Protein AF-A0A962B9I3-F1 (afdb_monomer)

pLDDT: mean 79.97, std 17.18, range [46.44, 98.25]

Solvent-accessible surface area (backbone atoms only — not comparable to full-atom values): 9717 Å² total; per-residue (Å²): 139,82,87,86,84,89,87,81,89,82,84,85,77,83,84,78,80,78,83,80,82,79,84,80,85,77,88,81,92,78,92,79,80,93,75,90,75,86,76,77,80,79,73,73,77,70,72,77,73,60,54,66,64,48,68,86,60,87,84,56,86,82,80,74,89,77,45,73,69,57,54,46,47,46,41,45,74,72,52,42,49,42,79,64,55,15,26,78,97,75,19,52,71,76,33,49,41,71,40,87,87,53,23,56,69,52,33,56,71,22,60,29,78,88,43,68,92,39,27,30,30,36,86,95,36,62,78,67,7,45,53,48,30,24,68,45,13,74,44,23,94,67,80,68,45,53,122

Mean predicted aligned error: 15.57 Å

Sequence (147 aa):
MAAGPHARAEAGTPQRARRTSSPHPGWKLVYATAAGLMLSCAGGATAAEVPADCDNINGMPIFQNVLWDDVWTALDEQASCTQNCHTGSAPSAELDLSSRMFSIYFLVGQPSSQDPDVLRVDPGNPKQSLLLQKVNCNRPSVGERMP

Radius of gyration: 27.38 Å; Cα contacts (8 Å, |Δi|>4): 138; chains: 1; bounding box: 51×81×67 Å

Struct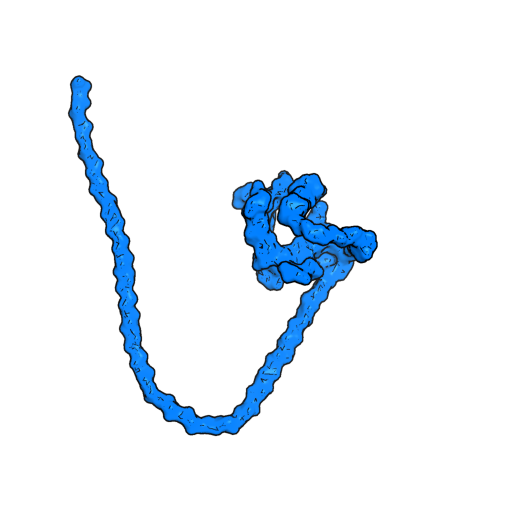ure (mmCIF, N/CA/C/O backbone):
data_AF-A0A962B9I3-F1
#
_entry.id   AF-A0A962B9I3-F1
#
loop_
_atom_site.group_PDB
_atom_site.id
_atom_site.type_symbol
_atom_site.label_atom_id
_atom_site.label_alt_id
_atom_site.label_comp_id
_atom_site.label_asym_id
_atom_site.label_entity_id
_atom_site.label_seq_id
_atom_site.pdbx_PDB_ins_code
_atom_site.Cartn_x
_atom_site.Cartn_y
_atom_site.Cartn_z
_atom_site.occupancy
_atom_site.B_iso_or_equiv
_atom_site.auth_seq_id
_atom_site.auth_comp_id
_atom_site.auth_asym_id
_atom_site.auth_atom_id
_atom_site.pdbx_PDB_model_num
ATOM 1 N N . MET A 1 1 ? 18.699 44.583 -44.338 1.00 46.44 1 MET A N 1
ATOM 2 C CA . MET A 1 1 ? 19.296 43.610 -45.283 1.00 46.44 1 MET A CA 1
ATOM 3 C C . MET A 1 1 ? 19.458 42.316 -44.492 1.00 46.44 1 MET A C 1
ATOM 5 O O . MET A 1 1 ? 20.133 42.373 -43.485 1.00 46.44 1 MET A O 1
ATOM 9 N N . ALA A 1 2 ? 18.810 41.184 -44.739 1.00 53.88 2 ALA A N 1
ATOM 10 C CA . ALA A 1 2 ? 17.994 40.718 -45.846 1.00 53.88 2 ALA A CA 1
ATOM 11 C C . ALA A 1 2 ? 16.852 39.833 -45.303 1.00 53.88 2 ALA A C 1
ATOM 13 O O . ALA A 1 2 ? 16.986 39.202 -44.258 1.00 53.88 2 ALA A O 1
ATOM 14 N N . ALA A 1 3 ? 15.740 39.830 -46.031 1.00 50.34 3 ALA A N 1
ATOM 15 C CA . ALA A 1 3 ? 14.634 38.894 -45.891 1.00 50.34 3 ALA A CA 1
ATOM 16 C C . ALA A 1 3 ? 14.958 37.572 -46.614 1.00 50.34 3 ALA A C 1
ATOM 18 O O . ALA A 1 3 ? 15.683 37.585 -47.609 1.00 50.34 3 ALA A O 1
ATOM 19 N N . GLY A 1 4 ? 14.376 36.456 -46.169 1.00 48.31 4 GLY A N 1
ATOM 20 C CA . GLY A 1 4 ? 14.391 35.183 -46.899 1.00 48.31 4 GLY A CA 1
ATOM 21 C C . GLY A 1 4 ? 13.609 34.072 -46.177 1.00 48.31 4 GLY A C 1
ATOM 22 O O . GLY A 1 4 ? 13.547 34.109 -44.953 1.00 48.31 4 GLY A O 1
ATOM 23 N N . PRO A 1 5 ? 12.952 33.141 -46.900 1.00 62.88 5 PRO A N 1
ATOM 24 C CA . PRO A 1 5 ? 11.539 32.832 -46.660 1.00 62.88 5 PRO A CA 1
ATOM 25 C C . PRO A 1 5 ? 11.198 31.370 -46.300 1.00 62.88 5 PRO A C 1
ATOM 27 O O . PRO A 1 5 ? 11.954 30.444 -46.560 1.00 62.88 5 PRO A O 1
ATOM 30 N N . HIS A 1 6 ? 9.981 31.229 -45.758 1.00 54.53 6 HIS A N 1
ATOM 31 C CA . HIS A 1 6 ? 8.971 30.170 -45.931 1.00 54.53 6 HIS A CA 1
ATOM 32 C C . HIS A 1 6 ? 9.403 28.725 -46.258 1.00 54.53 6 HIS A C 1
ATOM 34 O O . HIS A 1 6 ? 9.851 28.435 -47.363 1.00 54.53 6 HIS A O 1
ATOM 40 N N . ALA A 1 7 ? 8.989 27.782 -45.402 1.00 60.22 7 ALA A N 1
ATOM 41 C CA . ALA A 1 7 ? 8.544 26.462 -45.852 1.00 60.22 7 ALA A CA 1
ATOM 42 C C . ALA A 1 7 ? 7.337 25.975 -45.034 1.00 60.22 7 ALA A C 1
ATOM 44 O O . ALA A 1 7 ? 7.168 26.302 -43.863 1.00 60.22 7 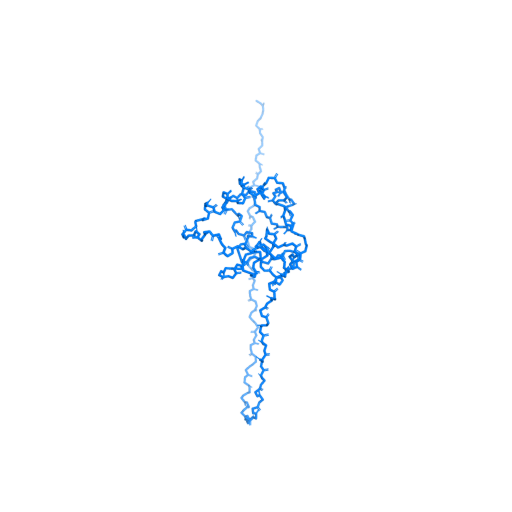ALA A O 1
ATOM 45 N N . ARG A 1 8 ? 6.456 25.282 -45.749 1.00 56.59 8 ARG A N 1
ATOM 46 C CA . ARG A 1 8 ? 5.025 25.061 -45.526 1.00 56.59 8 ARG A CA 1
ATOM 47 C C . ARG A 1 8 ? 4.765 23.755 -44.767 1.00 56.59 8 ARG A C 1
ATOM 49 O O . ARG A 1 8 ? 5.576 22.840 -44.801 1.00 56.59 8 ARG A O 1
ATOM 56 N N . ALA A 1 9 ? 3.593 23.695 -44.143 1.00 53.22 9 ALA A N 1
ATOM 57 C CA . ALA A 1 9 ? 3.017 22.533 -43.476 1.00 53.22 9 ALA A CA 1
ATOM 58 C C . ALA A 1 9 ? 2.697 21.367 -44.427 1.00 53.22 9 ALA A C 1
ATOM 60 O O . ALA A 1 9 ? 2.254 21.610 -45.546 1.00 53.22 9 ALA A O 1
ATOM 61 N N . GLU A 1 10 ? 2.774 20.137 -43.913 1.00 60.59 10 GLU A N 1
ATOM 62 C CA . GLU A 1 10 ? 2.096 18.956 -44.462 1.00 60.59 10 GLU A CA 1
ATOM 63 C C . GLU A 1 10 ? 1.411 18.222 -43.295 1.00 60.59 10 GLU A C 1
ATOM 65 O O . GLU A 1 10 ? 2.056 17.656 -42.411 1.00 60.59 10 GLU A O 1
ATOM 70 N N . ALA A 1 11 ? 0.081 18.299 -43.257 1.00 55.91 11 ALA A N 1
ATOM 71 C CA . ALA A 1 11 ? -0.764 17.578 -42.317 1.00 55.91 11 ALA A CA 1
ATOM 72 C C . ALA A 1 11 ? -0.955 16.135 -42.810 1.00 55.91 11 ALA A C 1
ATOM 74 O O . ALA A 1 11 ? -1.556 15.898 -43.858 1.00 55.91 11 ALA A O 1
ATOM 75 N N . GLY A 1 12 ? -0.452 15.164 -42.045 1.00 57.50 12 GLY A N 1
ATOM 76 C CA . GLY A 1 12 ? -0.654 13.740 -42.305 1.00 57.50 12 GLY A CA 1
ATOM 77 C C . GLY A 1 12 ? -2.116 13.336 -42.106 1.00 57.50 12 GLY A C 1
ATOM 78 O O . GLY A 1 12 ? -2.697 13.523 -41.040 1.00 57.50 12 GLY A O 1
ATOM 79 N N . THR A 1 13 ? -2.720 12.785 -43.155 1.00 68.69 13 THR A N 1
ATOM 80 C CA . THR A 1 13 ? -4.102 12.287 -43.173 1.00 68.69 13 THR A CA 1
ATOM 81 C C . THR A 1 13 ? -4.207 10.951 -42.416 1.00 68.69 13 THR A C 1
ATOM 83 O O . THR A 1 13 ? -3.352 10.087 -42.616 1.00 68.69 13 THR A O 1
ATOM 86 N N . PRO A 1 14 ? -5.246 10.708 -41.594 1.00 62.09 14 PRO A N 1
ATOM 87 C CA . PRO A 1 14 ? -5.430 9.421 -40.928 1.00 62.09 14 PRO A CA 1
ATOM 88 C C . PRO A 1 14 ? -5.877 8.330 -41.916 1.00 62.09 14 PRO A C 1
ATOM 90 O O . PRO A 1 14 ? -6.927 8.427 -42.558 1.00 62.09 14 PRO A O 1
ATOM 93 N N . GLN A 1 15 ? -5.090 7.255 -42.016 1.00 63.00 15 GLN A N 1
ATOM 94 C CA . GLN A 1 15 ? -5.457 6.046 -42.753 1.00 63.00 15 GLN A CA 1
ATOM 95 C C . GLN A 1 15 ? -6.612 5.322 -42.050 1.00 63.00 15 GLN A C 1
ATOM 97 O O . GLN A 1 15 ? -6.473 4.695 -41.002 1.00 63.00 15 GLN A O 1
ATOM 102 N N . ARG A 1 16 ? -7.785 5.404 -42.675 1.00 64.62 16 ARG A N 1
ATOM 103 C CA . ARG A 1 16 ? -9.004 4.679 -42.320 1.00 64.62 16 ARG A CA 1
ATOM 104 C C . ARG A 1 16 ? -8.836 3.201 -42.691 1.00 64.62 16 ARG A C 1
ATOM 106 O O . ARG A 1 16 ? -8.999 2.831 -43.853 1.00 64.62 16 ARG A O 1
ATOM 113 N N . ALA A 1 17 ? -8.505 2.359 -41.714 1.00 64.69 17 ALA A N 1
ATOM 114 C CA . ALA A 1 17 ? -8.453 0.910 -41.895 1.00 64.69 17 ALA A CA 1
ATOM 115 C C . ALA A 1 17 ? -9.826 0.375 -42.351 1.00 64.69 17 ALA A C 1
ATOM 117 O O . ALA A 1 17 ? -10.852 0.571 -41.691 1.00 64.69 17 ALA A O 1
ATOM 118 N N . ARG A 1 18 ? -9.852 -0.275 -43.520 1.00 70.00 18 ARG A N 1
ATOM 119 C CA . ARG A 1 18 ? -11.033 -0.945 -44.076 1.00 70.00 18 ARG A CA 1
ATOM 120 C C . ARG A 1 18 ? -11.335 -2.189 -43.244 1.00 70.00 18 ARG A C 1
ATOM 122 O O . ARG A 1 18 ? -10.537 -3.119 -43.219 1.00 70.00 18 ARG A O 1
ATOM 129 N N . ARG A 1 19 ? -12.511 -2.229 -42.613 1.00 65.38 19 ARG A N 1
ATOM 130 C CA . ARG A 1 19 ? -13.104 -3.474 -42.110 1.00 65.38 19 ARG A CA 1
ATOM 131 C C . ARG A 1 19 ? -13.506 -4.327 -43.311 1.00 65.38 19 ARG A C 1
ATOM 133 O O . ARG A 1 19 ? -14.435 -3.972 -44.031 1.00 65.38 19 ARG A O 1
ATOM 140 N N . THR A 1 20 ? -12.807 -5.431 -43.530 1.00 66.62 20 THR A N 1
ATOM 141 C CA . THR A 1 20 ? -13.252 -6.503 -44.421 1.00 66.62 20 THR A CA 1
ATOM 142 C C . THR A 1 20 ? -14.245 -7.370 -43.654 1.00 66.62 20 THR A C 1
ATOM 144 O O . THR A 1 20 ? -13.887 -8.026 -42.679 1.00 66.62 20 THR A O 1
ATOM 147 N N . SER A 1 21 ? -15.510 -7.323 -44.059 1.00 61.44 21 SER A N 1
ATOM 148 C CA . SER A 1 21 ? -16.573 -8.208 -43.590 1.00 61.44 21 SER A CA 1
ATOM 149 C C . SER A 1 21 ? -16.378 -9.608 -44.175 1.00 61.44 21 SER A C 1
ATOM 151 O O . SER A 1 21 ? -16.481 -9.782 -45.390 1.00 61.44 21 SER A O 1
ATOM 153 N N . SER A 1 22 ? -16.108 -10.594 -43.321 1.00 69.88 22 SER A N 1
ATOM 154 C CA . SER A 1 22 ? -16.121 -12.011 -43.693 1.00 69.88 22 SER A CA 1
ATOM 155 C C . SER A 1 22 ? -17.559 -12.523 -43.870 1.00 69.88 22 SER A C 1
ATOM 157 O O . SER A 1 22 ? -18.430 -12.155 -43.080 1.00 69.88 22 SER A O 1
ATOM 159 N N . PRO A 1 23 ? -17.830 -13.384 -44.867 1.00 59.50 23 PRO A N 1
ATOM 160 C CA . PRO A 1 23 ? -19.133 -14.012 -45.051 1.00 59.50 23 PRO A CA 1
ATOM 161 C C . PRO A 1 23 ? -19.349 -15.164 -44.058 1.00 59.50 23 PRO A C 1
ATOM 163 O O . PRO A 1 23 ? -18.504 -16.047 -43.909 1.00 59.50 23 PRO A O 1
ATOM 166 N N . HIS A 1 24 ? -20.511 -15.167 -43.404 1.00 49.91 24 HIS A N 1
ATOM 167 C CA . HIS A 1 24 ? -21.006 -16.292 -42.612 1.00 49.91 24 HIS A CA 1
ATOM 168 C C . HIS A 1 24 ? -21.510 -17.421 -43.528 1.00 49.91 24 HIS A C 1
ATOM 170 O O . HIS A 1 24 ? -22.392 -17.167 -44.353 1.00 49.91 24 HIS A O 1
ATOM 176 N N . PRO A 1 25 ? -21.054 -18.674 -43.363 1.00 59.12 25 PRO A N 1
ATOM 177 C CA . PRO A 1 25 ? -21.780 -19.830 -43.864 1.00 59.12 25 PRO A CA 1
ATOM 178 C C . PRO A 1 25 ? -22.886 -20.200 -42.870 1.00 59.12 25 PRO A C 1
ATOM 180 O O . PRO A 1 25 ? -22.639 -20.498 -41.702 1.00 59.12 25 PRO A O 1
ATOM 183 N N . GLY A 1 26 ? -24.126 -20.129 -43.349 1.00 55.31 26 GLY A N 1
ATOM 184 C CA . GLY A 1 26 ? -25.302 -20.517 -42.591 1.00 55.31 26 GLY A CA 1
ATOM 185 C C . GLY A 1 26 ? -25.451 -22.029 -42.406 1.00 55.31 26 GLY A C 1
ATOM 186 O O . GLY A 1 26 ? -24.801 -22.835 -43.066 1.00 55.31 26 GLY A O 1
ATOM 187 N N . TRP A 1 27 ? -26.428 -22.331 -41.552 1.00 56.50 27 TRP A N 1
ATOM 188 C CA . TRP A 1 27 ? -27.343 -23.473 -41.562 1.00 56.50 27 TRP A CA 1
ATOM 189 C C . TRP A 1 27 ? -26.736 -24.884 -41.610 1.00 56.50 27 TRP A C 1
ATOM 191 O O . TRP A 1 27 ? -26.461 -25.404 -42.681 1.00 56.50 27 TRP A O 1
ATOM 201 N N . LYS A 1 28 ? -26.710 -25.565 -40.453 1.00 50.22 28 LYS A N 1
ATOM 202 C CA . LYS A 1 28 ? -27.421 -26.847 -40.258 1.00 50.22 28 LYS A CA 1
ATOM 203 C C . LYS A 1 28 ? -27.857 -26.980 -38.797 1.00 50.22 28 LYS A C 1
ATOM 205 O O . LYS A 1 28 ? -27.031 -27.103 -37.900 1.00 50.22 28 LYS A O 1
ATOM 210 N N . LEU A 1 29 ? -29.171 -26.955 -38.586 1.00 53.38 29 LEU A N 1
ATOM 211 C CA . LEU A 1 29 ? -29.815 -27.468 -37.382 1.00 53.38 29 LEU A CA 1
ATOM 212 C C . LEU A 1 29 ? -29.670 -28.996 -37.398 1.00 53.38 29 LEU A C 1
ATOM 214 O O . LEU A 1 29 ? -30.117 -29.638 -38.348 1.00 53.38 29 LEU A O 1
ATOM 218 N N . VAL A 1 30 ? -29.089 -29.572 -36.350 1.00 57.09 30 VAL A N 1
ATOM 219 C CA . VAL A 1 30 ? -29.252 -30.990 -36.016 1.00 57.09 30 VAL A CA 1
ATOM 220 C C . VAL A 1 30 ? -29.659 -31.042 -34.550 1.00 57.09 30 VAL A C 1
ATOM 222 O O . VAL A 1 30 ? -28.862 -30.764 -33.661 1.00 57.09 30 VAL A O 1
ATOM 225 N N . TYR A 1 31 ? -30.932 -31.346 -34.311 1.00 52.62 31 TYR A N 1
ATOM 226 C CA . TYR A 1 31 ? -31.428 -31.774 -33.009 1.00 52.62 31 TYR A CA 1
ATOM 227 C C . TYR A 1 31 ? -31.109 -33.260 -32.851 1.00 52.62 31 TYR A C 1
ATOM 229 O O . TYR A 1 31 ? -31.594 -34.057 -33.651 1.00 52.62 31 TYR A O 1
ATOM 237 N N . ALA A 1 32 ? -30.365 -33.644 -31.813 1.00 49.09 32 ALA A N 1
ATOM 238 C CA . ALA A 1 32 ? -30.438 -34.996 -31.265 1.00 49.09 32 ALA A CA 1
ATOM 239 C C . ALA A 1 32 ? -29.901 -35.060 -29.825 1.00 49.09 32 ALA A C 1
ATOM 241 O O . ALA A 1 32 ? -28.711 -34.914 -29.574 1.00 49.09 32 ALA A O 1
ATOM 242 N N . THR A 1 33 ? -30.847 -35.337 -28.926 1.00 53.34 33 THR A N 1
ATOM 243 C CA . THR A 1 33 ? -30.747 -36.148 -27.702 1.00 53.34 33 THR A CA 1
ATOM 244 C C . THR A 1 33 ? -29.845 -35.698 -26.552 1.00 53.34 33 THR A C 1
ATOM 246 O O . THR A 1 33 ? -28.621 -35.768 -26.592 1.00 53.34 33 THR A O 1
ATOM 249 N N . ALA A 1 34 ? -30.531 -35.360 -25.458 1.00 51.66 34 ALA A N 1
ATOM 250 C CA . ALA A 1 34 ? -30.019 -35.260 -24.107 1.00 51.66 34 ALA A CA 1
ATOM 251 C C . ALA A 1 34 ? -29.379 -36.575 -23.627 1.00 51.66 34 ALA A C 1
ATOM 253 O O . ALA A 1 34 ? -30.021 -37.623 -23.620 1.00 51.66 34 ALA A O 1
ATOM 254 N N . ALA A 1 35 ? -28.152 -36.474 -23.127 1.00 55.03 35 ALA A N 1
ATOM 255 C CA . ALA A 1 35 ? -27.616 -37.328 -22.079 1.00 55.03 35 ALA A CA 1
ATOM 256 C C . ALA A 1 35 ? -26.777 -36.412 -21.185 1.00 55.03 35 ALA A C 1
ATOM 258 O O . ALA A 1 35 ? -25.767 -35.857 -21.615 1.00 55.03 35 ALA A O 1
ATOM 259 N N . GLY A 1 36 ? -27.285 -36.156 -19.981 1.00 53.09 36 GLY A N 1
ATOM 260 C CA . GLY A 1 36 ? -26.670 -35.249 -19.029 1.00 53.09 36 GLY A CA 1
ATOM 261 C C . GLY A 1 36 ? -25.295 -35.744 -18.603 1.00 53.09 36 GLY A C 1
ATOM 262 O O . GLY A 1 36 ? -25.160 -36.844 -18.075 1.00 53.09 36 GLY A O 1
ATOM 263 N N . LEU A 1 37 ? -24.296 -34.888 -18.778 1.00 52.84 37 LEU A N 1
ATOM 264 C CA . LEU A 1 37 ? -23.062 -34.944 -18.018 1.00 52.84 37 LEU A CA 1
ATOM 265 C C . LEU A 1 37 ? -23.054 -33.693 -17.139 1.00 52.84 37 LEU A C 1
ATOM 267 O O . LEU A 1 37 ? -22.679 -32.608 -17.578 1.00 52.84 37 LEU A O 1
ATOM 271 N N . MET A 1 38 ? -23.561 -33.841 -15.913 1.00 58.78 38 MET A N 1
ATOM 272 C CA . MET A 1 38 ? -23.355 -32.871 -14.839 1.00 58.78 38 MET A CA 1
ATOM 273 C C . MET A 1 38 ? -21.858 -32.845 -14.534 1.00 58.78 38 MET A C 1
ATOM 275 O O . MET A 1 38 ? -21.356 -33.625 -13.726 1.00 58.78 38 MET A O 1
ATOM 279 N N . LEU A 1 39 ? -21.132 -31.980 -15.239 1.00 58.78 39 LEU A N 1
ATOM 280 C CA . LEU A 1 39 ? -19.761 -31.643 -14.908 1.00 58.78 39 LEU A CA 1
ATOM 281 C C . LEU A 1 39 ? -19.807 -30.782 -13.643 1.00 58.78 39 LEU A C 1
ATOM 283 O O . LEU A 1 39 ? -19.985 -29.568 -13.703 1.00 58.78 39 LEU A O 1
ATOM 287 N N . SER A 1 40 ? -19.708 -31.442 -12.489 1.00 57.06 40 SER A N 1
ATOM 288 C CA . SER A 1 40 ? -19.479 -30.793 -11.203 1.00 57.06 40 SER A CA 1
ATOM 289 C C . SER A 1 40 ? -18.161 -30.026 -11.259 1.00 57.06 40 SER A C 1
ATOM 291 O O . SER A 1 40 ? -17.097 -30.576 -10.984 1.00 57.06 40 SER A O 1
ATOM 293 N N . CYS A 1 41 ? -18.226 -28.731 -11.552 1.00 49.66 41 CYS A N 1
ATOM 294 C CA . CYS A 1 41 ? -17.194 -27.788 -11.146 1.00 49.66 41 CYS A CA 1
ATOM 295 C C . CYS A 1 41 ? -17.332 -27.559 -9.634 1.00 49.66 41 CYS A C 1
ATOM 297 O O . CYS A 1 41 ? -17.729 -26.488 -9.189 1.00 49.66 41 CYS A O 1
ATOM 299 N N . ALA A 1 42 ? -17.006 -28.573 -8.829 1.00 58.72 42 ALA A N 1
ATOM 300 C CA . ALA A 1 42 ? -16.694 -28.379 -7.417 1.00 58.72 42 ALA A CA 1
ATOM 301 C C . ALA A 1 42 ? -15.272 -27.804 -7.312 1.00 58.72 42 ALA A C 1
ATOM 303 O O . ALA A 1 42 ? -14.370 -28.410 -6.743 1.00 58.72 42 ALA A O 1
ATOM 304 N N . GLY A 1 43 ? -15.063 -26.637 -7.923 1.00 54.78 43 GLY A N 1
ATOM 305 C CA . GLY A 1 43 ? -13.928 -25.783 -7.619 1.00 54.78 43 GLY A CA 1
ATOM 306 C C . GLY A 1 43 ? -14.252 -25.079 -6.315 1.00 54.78 43 GLY A C 1
ATOM 307 O O . GLY A 1 43 ? -14.726 -23.948 -6.324 1.00 54.78 43 GLY A O 1
ATOM 308 N N . GLY A 1 44 ? -14.086 -25.780 -5.193 1.00 52.84 44 GLY A N 1
ATOM 309 C CA . GLY A 1 44 ? -14.019 -25.107 -3.908 1.00 52.84 44 GLY A CA 1
ATOM 310 C C . GLY A 1 44 ? -12.836 -24.157 -3.985 1.00 52.84 44 GLY A C 1
ATOM 311 O O . GLY A 1 44 ? -11.699 -24.615 -4.035 1.00 52.84 44 GLY A O 1
ATOM 312 N N . ALA A 1 45 ? -13.102 -22.852 -4.053 1.00 56.38 45 ALA A N 1
ATOM 313 C CA . ALA A 1 45 ? -12.094 -21.860 -3.742 1.00 56.38 45 ALA A CA 1
ATOM 314 C C . ALA A 1 45 ? -11.688 -22.138 -2.295 1.00 56.38 45 ALA A C 1
ATOM 316 O O . ALA A 1 45 ? -12.396 -21.774 -1.355 1.00 56.38 45 ALA A O 1
ATOM 317 N N . THR A 1 46 ? -10.601 -22.881 -2.107 1.00 54.53 46 THR A N 1
ATOM 318 C CA . THR A 1 46 ? -9.911 -22.887 -0.829 1.00 54.53 46 THR A CA 1
ATOM 319 C C . THR A 1 46 ? -9.533 -21.436 -0.616 1.00 54.53 46 THR A C 1
ATOM 321 O O . THR A 1 46 ? -8.714 -20.910 -1.369 1.00 54.53 46 THR A O 1
ATOM 324 N N . ALA A 1 47 ? -10.213 -20.760 0.315 1.00 56.84 47 ALA A N 1
ATOM 325 C CA . ALA A 1 47 ? -9.799 -19.442 0.760 1.00 56.84 47 ALA A CA 1
ATOM 326 C C . ALA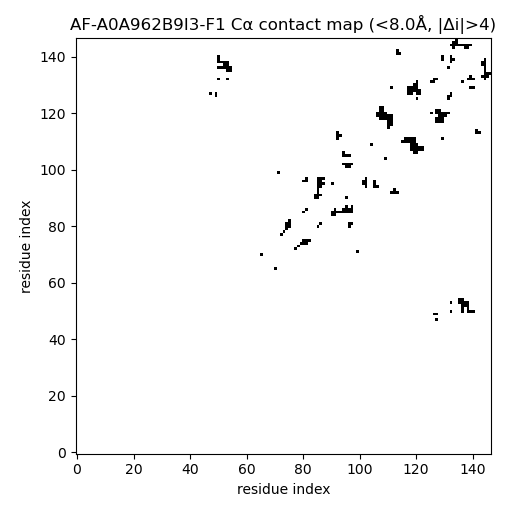 A 1 47 ? -8.305 -19.562 1.038 1.00 56.84 47 ALA A C 1
ATOM 328 O O . ALA A 1 47 ? -7.925 -20.400 1.860 1.00 56.84 47 ALA A O 1
ATOM 329 N N . ALA A 1 48 ? -7.486 -18.837 0.272 1.00 60.03 48 ALA A N 1
ATOM 330 C CA . ALA A 1 48 ? -6.049 -18.887 0.445 1.00 60.03 48 ALA A CA 1
ATOM 331 C C . ALA A 1 48 ? -5.787 -18.663 1.933 1.00 60.03 48 ALA A C 1
ATOM 333 O O . ALA A 1 48 ? -6.338 -17.741 2.550 1.00 60.03 48 ALA A O 1
ATOM 334 N N . GLU A 1 49 ? -5.098 -19.622 2.538 1.00 61.94 49 GLU A N 1
ATOM 335 C CA . GLU A 1 49 ? -4.888 -19.624 3.971 1.00 61.94 49 GLU A CA 1
ATOM 336 C C . GLU A 1 49 ? -4.137 -18.337 4.302 1.00 61.94 49 GLU A C 1
ATOM 338 O O . GLU A 1 49 ? -3.119 -18.025 3.682 1.00 61.94 49 GLU A O 1
ATOM 343 N N . VAL A 1 50 ? -4.700 -17.530 5.207 1.00 61.44 50 VAL A N 1
ATOM 344 C CA . VAL A 1 50 ? -4.044 -16.294 5.644 1.00 61.44 50 VAL A CA 1
ATOM 345 C C . VAL A 1 50 ? -2.656 -16.693 6.126 1.00 61.44 50 VAL A C 1
ATOM 347 O O . VAL A 1 50 ? -2.577 -17.651 6.904 1.00 61.44 50 VAL A O 1
ATOM 350 N N . PRO A 1 51 ? -1.581 -16.016 5.684 1.00 65.69 51 PRO A N 1
ATOM 351 C CA . PRO A 1 51 ? -0.249 -16.425 6.078 1.00 65.69 51 PRO A CA 1
ATOM 352 C C . PRO A 1 51 ? -0.168 -16.525 7.600 1.00 65.69 51 PRO A C 1
ATOM 354 O O . PRO A 1 51 ? -0.616 -15.631 8.321 1.00 65.69 51 PRO A O 1
ATOM 357 N N . ALA A 1 52 ? 0.318 -17.662 8.093 1.00 67.31 52 ALA A N 1
ATOM 358 C CA . ALA A 1 52 ? 0.488 -17.866 9.521 1.00 67.31 52 ALA A CA 1
ATOM 359 C C . ALA A 1 52 ? 1.531 -16.869 10.059 1.00 67.31 52 ALA A C 1
ATOM 361 O O . ALA A 1 52 ? 2.442 -16.480 9.330 1.00 67.31 52 ALA A O 1
ATOM 362 N N . ASP A 1 53 ? 1.422 -16.512 11.343 1.00 86.94 53 ASP A N 1
ATOM 363 C CA . ASP A 1 53 ? 2.354 -15.610 12.048 1.00 86.94 53 ASP A CA 1
ATOM 364 C C . ASP A 1 53 ? 2.168 -14.105 11.755 1.00 86.94 53 ASP A C 1
ATOM 366 O O . ASP A 1 53 ? 3.116 -13.366 11.484 1.00 86.94 53 ASP A O 1
ATOM 370 N N . CYS A 1 54 ? 0.912 -13.649 11.801 1.00 91.19 54 CYS A N 1
ATOM 371 C CA . CYS A 1 54 ? 0.560 -12.230 11.802 1.00 91.19 54 CYS A CA 1
ATOM 372 C C . CYS A 1 54 ? 0.330 -11.687 13.213 1.00 91.19 54 CYS A C 1
ATOM 374 O O . CYS A 1 54 ? -0.229 -12.385 14.064 1.00 91.19 54 CYS A O 1
ATOM 376 N N . ASP A 1 55 ? 0.669 -10.414 13.429 1.00 92.25 55 ASP A N 1
ATOM 377 C CA . ASP A 1 55 ? 0.405 -9.736 14.695 1.00 92.25 55 ASP A CA 1
ATOM 378 C C . ASP A 1 55 ? -1.103 -9.707 14.986 1.00 92.25 55 ASP A C 1
ATOM 380 O O . ASP A 1 55 ? -1.945 -9.495 14.101 1.00 92.25 55 ASP A O 1
ATOM 384 N N . ASN A 1 56 ? -1.459 -9.957 16.248 1.00 89.69 56 ASN A N 1
ATOM 385 C CA . ASN A 1 56 ? -2.850 -10.008 16.684 1.00 89.69 56 ASN A CA 1
ATOM 386 C C . ASN A 1 56 ? -3.423 -8.594 16.839 1.00 89.69 56 ASN A C 1
ATOM 388 O O . ASN A 1 56 ? -3.163 -7.908 17.825 1.00 89.69 56 ASN A O 1
ATOM 392 N N . ILE A 1 57 ? -4.281 -8.206 15.897 1.00 87.81 57 ILE A N 1
ATOM 393 C CA . ILE A 1 57 ? -4.915 -6.882 15.862 1.00 87.81 57 ILE A CA 1
ATOM 394 C C . ILE A 1 57 ? -6.318 -6.840 16.488 1.00 87.81 57 ILE A C 1
ATOM 396 O O . ILE A 1 57 ? -6.969 -5.800 16.462 1.00 87.81 57 ILE A O 1
ATOM 400 N N . ASN A 1 58 ? -6.805 -7.940 17.078 1.00 86.81 58 ASN A N 1
ATOM 401 C CA . ASN A 1 58 ? -8.183 -8.027 17.589 1.00 86.81 58 ASN A CA 1
ATOM 402 C C . ASN A 1 58 ? -8.473 -7.082 18.774 1.00 86.81 58 ASN A C 1
ATOM 404 O O . ASN A 1 58 ? -9.634 -6.850 19.096 1.00 86.81 58 ASN A O 1
ATOM 408 N N . GLY A 1 59 ? -7.436 -6.560 19.437 1.00 87.38 59 GLY A N 1
ATOM 409 C CA . GLY A 1 59 ? -7.563 -5.579 20.521 1.00 87.38 59 GLY A CA 1
ATOM 410 C C . GLY A 1 59 ? -7.461 -4.119 20.071 1.00 87.38 59 GLY A C 1
ATOM 411 O O . GLY A 1 59 ? -7.565 -3.227 20.911 1.00 87.38 59 GLY A O 1
ATOM 412 N N . MET A 1 60 ? -7.227 -3.859 18.781 1.00 86.50 60 MET A N 1
ATOM 413 C CA . MET A 1 60 ? -7.078 -2.496 18.276 1.00 86.50 60 MET A CA 1
ATOM 414 C C . MET A 1 60 ? -8.441 -1.856 17.971 1.00 86.50 60 MET A C 1
ATOM 416 O O . MET A 1 60 ? -9.352 -2.545 17.504 1.00 86.50 60 MET A O 1
ATOM 420 N N . PRO A 1 61 ? -8.601 -0.538 18.196 1.00 89.75 61 PRO A N 1
ATOM 421 C CA . PRO A 1 61 ? -9.802 0.177 17.784 1.00 89.75 61 PRO A CA 1
ATOM 422 C C . PRO A 1 61 ? -10.036 0.051 16.275 1.00 89.75 61 PRO A C 1
ATOM 424 O O . PRO A 1 61 ? -9.132 0.292 15.476 1.00 89.75 61 PRO A O 1
ATOM 427 N N . ILE A 1 62 ? -11.266 -0.282 15.878 1.00 85.56 62 ILE A N 1
ATOM 428 C CA . ILE A 1 62 ? -11.671 -0.222 14.472 1.00 85.56 62 ILE A CA 1
ATOM 429 C C . ILE A 1 62 ? -12.138 1.200 14.180 1.00 85.56 62 ILE A C 1
ATOM 431 O O . ILE A 1 62 ? -13.176 1.638 14.680 1.00 85.56 62 ILE A O 1
ATOM 435 N N . PHE A 1 63 ? -11.394 1.902 13.334 1.00 87.75 63 PHE A N 1
ATOM 436 C CA . PHE A 1 63 ? -11.816 3.194 12.813 1.00 87.75 63 PHE A CA 1
ATOM 437 C C . PHE A 1 63 ? -12.834 2.982 11.688 1.00 87.75 63 PHE A C 1
ATOM 439 O O . PHE A 1 63 ? -12.605 2.217 10.753 1.00 87.75 63 PHE A O 1
ATOM 446 N N . GLN A 1 64 ? -13.990 3.631 11.809 1.00 90.56 64 GLN A N 1
ATOM 447 C CA . GLN A 1 64 ? -15.047 3.639 10.796 1.00 90.56 64 GLN A CA 1
ATOM 448 C C . GLN A 1 64 ? -14.977 4.944 10.004 1.00 90.56 64 GLN A C 1
ATOM 450 O O . GLN A 1 64 ? -14.500 5.949 10.526 1.00 90.56 64 GLN A O 1
ATOM 455 N N . ASN A 1 65 ? -15.495 4.945 8.773 1.00 92.44 65 ASN A N 1
ATOM 456 C CA . ASN A 1 65 ? -15.451 6.106 7.871 1.00 92.44 65 ASN A CA 1
ATOM 457 C C . ASN A 1 65 ? -14.028 6.621 7.599 1.00 92.44 65 ASN A C 1
ATOM 459 O O . ASN A 1 65 ? -13.840 7.815 7.384 1.00 92.44 65 ASN A O 1
ATOM 463 N N . VAL A 1 66 ? -13.041 5.721 7.611 1.00 92.56 66 VAL A N 1
ATOM 464 C CA . VAL A 1 66 ? -11.662 6.037 7.227 1.00 92.56 66 VAL A CA 1
ATOM 465 C C . VAL A 1 66 ? -11.669 6.494 5.775 1.00 92.56 66 VAL A C 1
ATOM 467 O O . VAL A 1 66 ? -12.096 5.751 4.885 1.00 92.56 66 VAL A O 1
ATOM 470 N N . LEU A 1 67 ? -11.228 7.725 5.540 1.00 94.31 67 LEU A N 1
ATOM 471 C CA . LEU A 1 67 ? -11.134 8.284 4.203 1.00 94.31 67 LEU A CA 1
ATOM 472 C C . LEU A 1 67 ? -9.766 7.969 3.607 1.00 94.31 67 LEU A C 1
ATOM 474 O O . LEU A 1 67 ? -8.803 7.674 4.313 1.00 94.31 67 LEU A O 1
ATOM 478 N N . TRP A 1 68 ? -9.667 8.070 2.281 1.00 93.31 68 TRP A N 1
ATOM 479 C CA . TRP A 1 68 ? -8.389 7.911 1.585 1.00 93.31 68 TRP A CA 1
ATOM 480 C C . TRP A 1 68 ? -7.301 8.827 2.156 1.00 93.31 68 TRP A C 1
ATOM 482 O O . TRP A 1 68 ? -6.136 8.452 2.246 1.00 93.31 68 TRP A O 1
ATOM 492 N N . ASP A 1 69 ? -7.715 10.007 2.602 1.00 93.62 69 ASP A N 1
ATOM 493 C CA . ASP A 1 69 ? -6.841 10.991 3.202 1.00 93.62 69 ASP A CA 1
AT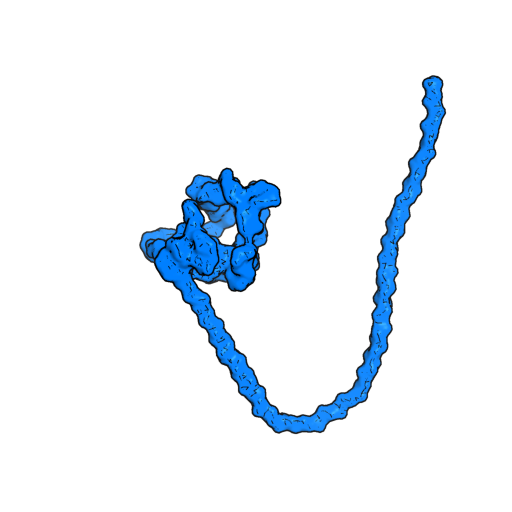OM 494 C C . ASP A 1 69 ? -6.148 10.484 4.475 1.00 93.62 69 ASP A C 1
ATOM 496 O O . ASP A 1 69 ? -4.944 10.696 4.617 1.00 93.62 69 ASP A O 1
ATOM 500 N N . ASP A 1 70 ? -6.873 9.755 5.325 1.00 93.81 70 ASP A N 1
ATOM 501 C CA . ASP A 1 70 ? -6.354 9.161 6.561 1.00 93.81 70 ASP A CA 1
ATOM 502 C C . ASP A 1 70 ? -5.415 7.984 6.258 1.00 93.81 70 ASP A C 1
ATOM 504 O O . ASP A 1 70 ? -4.351 7.841 6.863 1.00 93.81 70 ASP A O 1
ATOM 508 N N . VAL A 1 71 ? -5.790 7.150 5.278 1.00 92.12 71 VAL A N 1
ATOM 509 C CA . VAL A 1 71 ? -4.960 6.022 4.821 1.00 92.12 71 VAL A CA 1
ATOM 510 C C . VAL A 1 71 ? -3.641 6.530 4.252 1.00 92.12 71 VAL A C 1
ATOM 512 O O . VAL A 1 71 ? -2.587 5.964 4.539 1.00 92.12 71 VAL A O 1
ATOM 515 N N . TRP A 1 72 ? -3.681 7.609 3.467 1.00 92.69 72 TRP A N 1
ATOM 516 C CA . TRP A 1 72 ? -2.479 8.207 2.905 1.00 92.69 72 TRP A CA 1
ATOM 517 C C . TRP A 1 72 ? -1.521 8.683 3.993 1.00 92.69 72 TRP A C 1
ATOM 519 O O . TRP A 1 72 ? -0.341 8.353 3.940 1.00 92.69 72 TRP A O 1
ATOM 529 N N . THR A 1 73 ? -2.027 9.392 5.004 1.00 92.56 73 THR A N 1
ATOM 530 C CA . THR A 1 73 ? -1.215 9.830 6.146 1.00 92.56 73 THR A CA 1
ATOM 531 C C . THR A 1 73 ? -0.552 8.647 6.858 1.00 92.56 73 THR A C 1
ATOM 533 O O . THR A 1 73 ? 0.624 8.727 7.208 1.00 92.56 73 THR A O 1
ATOM 536 N N . ALA A 1 74 ? -1.250 7.519 7.018 1.00 90.69 74 ALA A N 1
ATOM 537 C CA . ALA A 1 74 ? -0.647 6.316 7.591 1.00 90.69 74 ALA A CA 1
ATOM 538 C C . ALA A 1 74 ? 0.484 5.741 6.711 1.00 90.69 74 ALA A C 1
ATOM 540 O O . ALA A 1 74 ? 1.549 5.395 7.221 1.00 90.69 74 ALA A O 1
ATOM 541 N N . LEU A 1 75 ? 0.288 5.669 5.391 1.00 90.81 75 LEU A N 1
ATOM 542 C CA . LEU A 1 75 ? 1.292 5.140 4.456 1.00 90.81 75 LEU A CA 1
ATOM 543 C C . LEU A 1 75 ? 2.531 6.045 4.325 1.00 90.81 75 LEU A C 1
ATOM 545 O O . LEU A 1 75 ? 3.652 5.547 4.220 1.00 90.81 75 LEU A O 1
ATOM 549 N N . ASP A 1 76 ? 2.326 7.359 4.310 1.00 88.38 76 ASP A N 1
ATOM 550 C CA . ASP A 1 76 ? 3.348 8.368 4.017 1.00 88.38 76 ASP A CA 1
ATOM 551 C C . ASP A 1 76 ? 4.110 8.791 5.281 1.00 88.38 76 ASP A C 1
ATOM 553 O O . ASP A 1 76 ? 5.328 8.627 5.384 1.00 88.38 76 ASP A O 1
ATOM 557 N N . GLU A 1 77 ? 3.376 9.268 6.288 1.00 82.75 77 GLU A N 1
ATOM 558 C CA . GLU A 1 77 ? 3.957 9.912 7.468 1.00 82.75 77 GLU A CA 1
ATOM 559 C C . GLU A 1 77 ? 4.301 8.912 8.577 1.00 82.75 77 GLU A C 1
ATOM 561 O O . GLU A 1 77 ? 5.277 9.109 9.299 1.00 82.75 77 GLU A O 1
ATOM 566 N N . GLN A 1 78 ? 3.521 7.836 8.724 1.00 82.50 78 GLN A N 1
ATOM 567 C CA . GLN A 1 78 ? 3.697 6.883 9.829 1.00 82.50 78 GLN A CA 1
ATOM 568 C C . GLN A 1 78 ? 4.565 5.689 9.423 1.00 82.50 78 GLN A C 1
ATOM 570 O O . GLN A 1 78 ? 5.461 5.301 10.167 1.00 82.50 78 GLN A O 1
ATOM 575 N N . ALA A 1 79 ? 4.321 5.127 8.236 1.00 81.88 79 ALA A N 1
ATOM 576 C CA . ALA A 1 79 ? 5.014 3.937 7.743 1.00 81.88 79 ALA A CA 1
ATOM 577 C C . ALA A 1 79 ? 6.161 4.243 6.762 1.00 81.88 79 ALA A C 1
ATOM 579 O O . ALA A 1 79 ? 6.904 3.341 6.386 1.00 81.88 79 ALA A O 1
ATOM 580 N N . SER A 1 80 ? 6.326 5.501 6.329 1.00 85.31 80 SER A N 1
ATOM 581 C CA . SER A 1 80 ? 7.399 5.922 5.410 1.00 85.31 80 SER A CA 1
ATOM 582 C C . SER A 1 80 ? 7.482 5.107 4.106 1.00 85.31 80 SER A C 1
ATOM 584 O O . SER A 1 80 ? 8.547 5.026 3.485 1.00 85.31 80 SER A O 1
ATOM 586 N N . CYS A 1 81 ? 6.366 4.521 3.648 1.00 86.75 81 CYS A N 1
ATOM 587 C CA . CYS A 1 81 ? 6.320 3.708 2.426 1.00 86.75 81 CYS A CA 1
ATOM 588 C C . CYS A 1 81 ? 6.719 4.525 1.183 1.00 86.75 81 CYS A C 1
ATOM 590 O O . CYS A 1 81 ? 7.282 3.996 0.226 1.00 86.75 81 CYS A O 1
ATOM 592 N N . THR A 1 82 ? 6.455 5.827 1.226 1.00 84.00 82 THR A N 1
ATOM 593 C CA . THR A 1 82 ? 6.670 6.843 0.185 1.00 84.00 82 THR A CA 1
ATOM 594 C C . THR A 1 82 ? 8.071 7.468 0.208 1.00 84.00 82 THR A C 1
ATOM 596 O O . THR A 1 82 ? 8.435 8.201 -0.705 1.00 84.00 82 THR A O 1
ATOM 599 N N . GLN A 1 83 ? 8.887 7.218 1.233 1.00 82.00 83 GLN A N 1
ATOM 600 C CA . GLN A 1 83 ? 10.148 7.950 1.405 1.00 82.00 83 GLN A CA 1
ATOM 601 C C . GLN A 1 83 ? 11.364 7.214 0.830 1.00 82.00 83 GLN A C 1
ATOM 603 O O . GLN A 1 83 ? 12.436 7.803 0.736 1.00 82.00 83 GLN A O 1
ATOM 608 N N . ASN A 1 84 ? 11.214 5.948 0.419 1.00 77.00 84 ASN A N 1
ATOM 609 C CA . ASN A 1 84 ? 12.346 5.122 -0.015 1.00 77.00 84 ASN A CA 1
ATOM 610 C C . ASN A 1 84 ? 12.020 4.229 -1.219 1.00 77.00 84 ASN A C 1
ATOM 612 O O . ASN A 1 84 ? 12.475 4.472 -2.332 1.00 77.00 84 ASN A O 1
ATOM 616 N N . CYS A 1 85 ? 11.262 3.156 -0.985 1.00 90.25 85 CYS A N 1
ATOM 617 C CA . CYS A 1 85 ? 11.236 2.011 -1.896 1.00 90.25 85 CYS A CA 1
ATOM 618 C C . CYS A 1 85 ? 10.138 2.090 -2.955 1.00 90.25 85 CYS A C 1
ATOM 620 O O . CYS A 1 85 ? 10.294 1.500 -4.022 1.00 90.25 85 CYS A O 1
ATOM 622 N N . HIS A 1 86 ? 9.039 2.789 -2.676 1.00 93.62 86 HIS A N 1
ATOM 623 C CA . HIS A 1 86 ? 7.863 2.844 -3.546 1.00 93.62 86 HIS A CA 1
ATOM 624 C C . HIS A 1 86 ? 7.730 4.185 -4.264 1.00 93.62 86 HIS A C 1
ATOM 626 O O . HIS A 1 86 ? 6.628 4.686 -4.444 1.00 93.62 86 HIS A O 1
ATOM 632 N N . THR A 1 87 ? 8.844 4.794 -4.666 1.00 90.69 87 THR A N 1
ATOM 633 C CA . THR A 1 87 ? 8.840 6.056 -5.417 1.00 90.69 87 THR A CA 1
ATOM 634 C C . THR A 1 87 ? 9.883 6.064 -6.527 1.00 90.69 87 THR A C 1
ATOM 636 O O . THR A 1 87 ? 10.711 5.160 -6.647 1.00 90.69 87 THR A O 1
ATOM 639 N N . GLY A 1 88 ? 9.834 7.102 -7.365 1.00 86.12 88 GLY A N 1
ATOM 640 C CA . GLY A 1 88 ? 10.797 7.314 -8.441 1.00 86.12 88 GLY A CA 1
ATOM 641 C C . GLY A 1 88 ? 10.487 6.513 -9.706 1.00 86.12 88 GLY A C 1
ATOM 642 O O . GLY A 1 88 ? 9.375 6.045 -9.917 1.00 86.12 88 GLY A O 1
ATOM 643 N N . SER A 1 89 ? 11.480 6.394 -10.589 1.00 86.88 89 SER A N 1
ATOM 644 C CA . SER A 1 89 ? 11.319 5.802 -11.927 1.00 86.88 89 SER A CA 1
ATOM 645 C C . SER A 1 89 ? 11.299 4.270 -11.953 1.00 86.88 89 SER A C 1
ATOM 647 O O . SER A 1 89 ? 10.946 3.690 -12.977 1.00 86.88 89 SER A O 1
ATOM 649 N N . ALA A 1 90 ? 11.694 3.618 -10.861 1.00 91.44 90 ALA A N 1
ATOM 650 C CA . ALA A 1 90 ? 11.728 2.164 -10.730 1.00 91.44 90 ALA A CA 1
ATOM 651 C C . ALA A 1 90 ? 11.283 1.756 -9.316 1.00 91.44 90 ALA A C 1
ATOM 653 O O . ALA A 1 90 ? 12.097 1.261 -8.532 1.00 91.44 90 ALA A O 1
ATOM 654 N N . PRO A 1 91 ? 10.014 2.013 -8.955 1.00 94.69 91 PRO A N 1
ATOM 655 C CA . PRO A 1 91 ? 9.523 1.700 -7.626 1.00 94.69 91 PRO A CA 1
ATOM 656 C C . PRO A 1 91 ? 9.533 0.186 -7.397 1.00 94.69 91 PRO A C 1
ATOM 658 O O . PRO A 1 91 ? 9.243 -0.615 -8.292 1.00 94.69 91 PRO A O 1
ATOM 661 N N . SER A 1 92 ? 9.847 -0.210 -6.168 1.00 93.56 92 SER A N 1
ATOM 662 C CA . SER A 1 92 ? 9.936 -1.609 -5.761 1.00 93.56 92 SER A CA 1
ATOM 663 C C . SER A 1 92 ? 8.629 -2.334 -6.043 1.00 93.56 92 SER A C 1
ATOM 6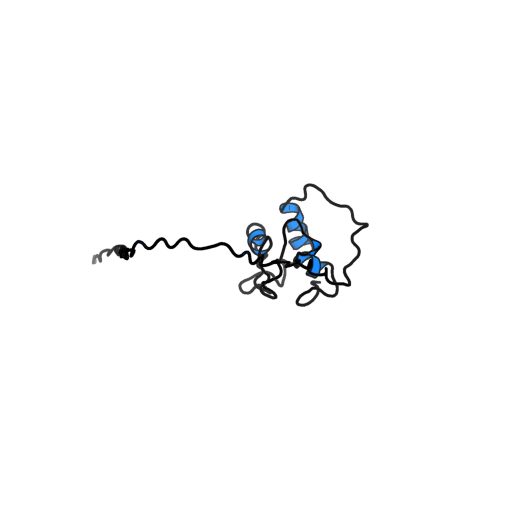65 O O . SER A 1 92 ? 7.545 -1.850 -5.703 1.00 93.56 92 SER A O 1
ATOM 667 N N . ALA A 1 93 ? 8.750 -3.507 -6.666 1.00 94.94 93 ALA A N 1
ATOM 668 C CA . ALA A 1 93 ? 7.618 -4.328 -7.077 1.00 94.94 93 ALA A CA 1
ATOM 669 C C . ALA A 1 93 ? 6.570 -3.555 -7.903 1.00 94.94 93 ALA A C 1
ATOM 671 O O . ALA A 1 93 ? 5.382 -3.871 -7.821 1.00 94.94 93 ALA A O 1
ATOM 672 N N . GLU A 1 94 ? 6.987 -2.560 -8.696 1.00 95.19 94 GLU A N 1
ATOM 673 C CA . GLU A 1 94 ? 6.108 -1.773 -9.577 1.00 95.19 94 GLU A CA 1
ATOM 674 C C . GLU A 1 94 ? 4.946 -1.094 -8.823 1.00 95.19 94 GLU A C 1
ATOM 676 O O . GLU A 1 94 ? 3.848 -0.915 -9.359 1.00 95.19 94 GLU A O 1
ATOM 681 N N . LEU A 1 95 ? 5.145 -0.794 -7.536 1.00 95.25 95 LEU A N 1
ATOM 682 C CA . LEU A 1 95 ? 4.169 -0.123 -6.683 1.00 95.25 95 LEU A CA 1
ATOM 683 C C . LEU A 1 95 ? 4.608 1.323 -6.471 1.00 95.25 95 LEU A C 1
ATOM 685 O O . LEU A 1 95 ? 5.472 1.582 -5.637 1.00 95.25 95 LEU A O 1
ATOM 689 N N . ASP A 1 96 ? 4.016 2.240 -7.236 1.00 94.25 96 ASP A N 1
ATOM 690 C CA . ASP A 1 96 ? 4.297 3.672 -7.148 1.00 94.25 96 ASP A CA 1
ATOM 691 C C . ASP A 1 96 ? 3.362 4.364 -6.145 1.00 94.25 96 ASP A C 1
ATOM 693 O O . ASP A 1 96 ? 2.146 4.458 -6.335 1.00 94.25 96 ASP A O 1
ATOM 697 N N . LEU A 1 97 ? 3.962 4.860 -5.069 1.00 93.38 97 LEU A N 1
ATOM 698 C CA . LEU A 1 97 ? 3.362 5.663 -4.014 1.00 93.38 97 LEU A CA 1
ATOM 699 C C . LEU A 1 97 ? 3.976 7.076 -3.985 1.00 93.38 97 LEU A C 1
ATOM 701 O O . LEU A 1 97 ? 4.021 7.710 -2.942 1.00 93.38 97 LEU A O 1
ATOM 705 N N . SER A 1 98 ? 4.470 7.601 -5.108 1.00 90.69 98 SER A N 1
ATOM 706 C CA . SER A 1 98 ? 5.047 8.957 -5.178 1.00 90.69 98 SER A CA 1
ATOM 707 C C . SER A 1 98 ? 4.006 10.079 -5.139 1.00 90.69 98 SER A C 1
ATOM 709 O O . SER A 1 98 ? 4.342 11.240 -4.914 1.00 90.69 98 SER A O 1
ATOM 711 N N . SER A 1 99 ? 2.732 9.752 -5.362 1.00 92.06 99 SER A N 1
ATOM 712 C CA . SER A 1 99 ? 1.640 10.719 -5.384 1.00 92.06 99 SER A CA 1
ATOM 713 C C . SER A 1 99 ? 0.410 10.170 -4.689 1.00 92.06 99 SER A C 1
ATOM 715 O O . SER A 1 99 ? -0.132 9.146 -5.102 1.00 92.06 99 SER A O 1
ATOM 717 N N . ARG A 1 100 ? -0.103 10.928 -3.717 1.00 92.69 100 ARG A N 1
ATOM 718 C CA . ARG A 1 100 ? -1.376 10.665 -3.030 1.00 92.69 100 ARG A CA 1
ATOM 719 C C . ARG A 1 100 ? -2.544 10.424 -3.979 1.00 92.69 100 ARG A C 1
ATOM 721 O O . ARG A 1 100 ? -3.434 9.634 -3.682 1.00 92.69 100 ARG A O 1
ATOM 728 N N . MET A 1 101 ? -2.572 11.153 -5.092 1.00 91.44 101 MET A N 1
ATOM 729 C CA . MET A 1 101 ? -3.674 11.093 -6.048 1.00 91.44 101 MET A CA 1
ATOM 730 C C . MET A 1 101 ? -3.644 9.798 -6.867 1.00 91.44 101 MET A C 1
ATOM 732 O O . MET A 1 101 ? -4.694 9.281 -7.238 1.00 91.44 101 MET A O 1
ATOM 736 N N . PHE A 1 102 ? -2.450 9.273 -7.157 1.00 91.12 102 PHE A N 1
ATOM 737 C CA . PHE A 1 102 ? -2.275 8.135 -8.063 1.00 91.12 102 PHE A CA 1
ATOM 738 C C . PHE A 1 102 ? -2.000 6.815 -7.348 1.00 91.12 102 PHE A C 1
ATOM 740 O O . PHE A 1 102 ? -2.287 5.761 -7.902 1.00 91.12 102 PHE A O 1
ATOM 747 N N . SER A 1 103 ? -1.510 6.835 -6.116 1.00 93.12 103 SER A N 1
ATOM 748 C CA . SER A 1 103 ? -1.173 5.632 -5.349 1.00 93.12 103 SER A CA 1
ATOM 749 C C . SER A 1 103 ? -2.344 4.662 -5.176 1.00 93.12 103 SER A C 1
ATOM 751 O O . SER A 1 103 ? -2.146 3.448 -5.224 1.00 93.12 103 SER A O 1
ATOM 753 N N . ILE A 1 104 ? -3.580 5.164 -5.078 1.00 94.00 104 ILE A N 1
ATOM 754 C CA . ILE A 1 104 ? -4.776 4.312 -5.028 1.00 94.00 104 ILE A CA 1
ATOM 755 C C . ILE A 1 104 ? -4.914 3.417 -6.272 1.00 94.00 104 ILE A C 1
ATOM 757 O O . ILE A 1 104 ? -5.305 2.257 -6.142 1.00 94.00 104 ILE A O 1
ATOM 761 N N . TYR A 1 105 ? -4.526 3.915 -7.454 1.00 94.88 105 TYR A N 1
ATOM 762 C CA . TYR A 1 105 ? -4.554 3.163 -8.713 1.00 94.88 105 TYR A CA 1
ATOM 763 C C . TYR A 1 105 ? -3.588 1.980 -8.688 1.00 94.88 105 TYR A C 1
ATOM 765 O O . TYR A 1 105 ? -3.894 0.939 -9.253 1.00 94.88 105 TYR A O 1
ATOM 773 N N . PHE A 1 106 ? -2.445 2.116 -8.011 1.00 95.88 106 PHE A N 1
ATOM 774 C CA . PHE A 1 106 ? -1.457 1.046 -7.895 1.00 95.88 106 PHE A CA 1
ATOM 775 C C . PHE A 1 106 ? -1.764 0.063 -6.760 1.00 95.88 106 PHE A C 1
ATOM 777 O O . PHE A 1 106 ? -1.204 -1.030 -6.750 1.00 95.88 106 PHE A O 1
ATOM 784 N N . LEU A 1 107 ? -2.632 0.413 -5.810 1.00 95.75 107 LEU A N 1
ATOM 785 C CA . LEU A 1 107 ? -2.933 -0.418 -4.642 1.00 95.75 107 LEU A CA 1
ATOM 786 C C . LEU A 1 107 ? -4.204 -1.248 -4.813 1.00 95.75 107 LEU A C 1
ATOM 788 O O . LEU A 1 107 ? -4.193 -2.459 -4.594 1.00 95.75 107 LEU A O 1
ATOM 792 N N . VAL A 1 108 ? -5.314 -0.598 -5.153 1.00 97.06 108 VAL A N 1
ATOM 793 C CA . VAL A 1 108 ? -6.644 -1.188 -4.977 1.00 97.06 108 VAL A CA 1
ATOM 794 C C . VAL A 1 108 ? -7.025 -2.039 -6.181 1.00 97.06 108 VAL A C 1
ATOM 796 O O . VAL A 1 108 ? -7.073 -1.557 -7.312 1.00 97.06 108 VAL A O 1
ATOM 799 N N . GLY A 1 109 ? -7.293 -3.323 -5.933 1.00 97.81 109 GLY A N 1
ATOM 800 C CA . GLY A 1 109 ? -7.676 -4.289 -6.964 1.00 97.81 109 GLY A CA 1
ATOM 801 C C . GLY A 1 109 ? -6.567 -4.623 -7.964 1.00 97.81 109 GLY A C 1
ATOM 802 O O . GLY A 1 109 ? -6.849 -5.242 -8.985 1.00 97.81 109 GLY A O 1
ATOM 803 N N . GLN A 1 110 ? -5.323 -4.211 -7.700 1.00 98.19 110 GLN A N 1
ATOM 804 C CA . GLN A 1 110 ? -4.195 -4.488 -8.584 1.00 98.19 110 GLN A CA 1
ATOM 805 C C . GLN A 1 110 ? -3.502 -5.801 -8.209 1.00 98.19 110 GLN A C 1
ATOM 807 O O . GLN A 1 110 ? -3.189 -5.988 -7.027 1.00 98.19 110 GLN A O 1
ATOM 812 N N . PRO A 1 111 ? -3.194 -6.671 -9.187 1.00 98.06 111 PRO A N 1
ATOM 813 C CA . PRO A 1 111 ? -2.292 -7.799 -8.986 1.00 98.06 111 PRO A CA 1
ATOM 814 C C . PRO A 1 111 ? -0.918 -7.348 -8.479 1.00 98.06 111 PRO A C 1
ATOM 816 O O . PRO A 1 111 ? -0.421 -6.277 -8.840 1.00 98.06 111 PRO A O 1
ATOM 819 N N . SER A 1 112 ? -0.280 -8.164 -7.646 1.00 97.44 112 SER A N 1
ATOM 820 C CA . SER A 1 112 ? 1.118 -7.959 -7.280 1.00 97.44 112 SER A CA 1
ATOM 821 C C . SER A 1 112 ? 2.036 -8.375 -8.431 1.00 97.44 112 SER A C 1
ATOM 823 O O . SER A 1 112 ? 1.848 -9.413 -9.053 1.00 97.44 112 SER A O 1
ATOM 825 N N . SER A 1 113 ? 3.091 -7.603 -8.686 1.00 97.31 113 SER A N 1
ATOM 826 C CA . SER A 1 113 ? 4.144 -7.992 -9.640 1.00 97.31 113 SER A CA 1
ATOM 827 C C . SER A 1 113 ? 5.008 -9.152 -9.130 1.00 97.31 113 SER A C 1
ATOM 829 O O . SER A 1 113 ? 5.691 -9.806 -9.911 1.00 97.31 113 SER A O 1
ATOM 831 N N . GLN A 1 114 ? 4.985 -9.410 -7.817 1.00 96.19 114 GLN A N 1
ATOM 832 C CA . GLN A 1 114 ? 5.689 -10.537 -7.202 1.00 96.19 114 GLN A CA 1
ATOM 833 C C . GLN A 1 114 ? 4.871 -11.835 -7.274 1.00 96.19 114 GLN A C 1
ATOM 835 O O . GLN A 1 114 ? 5.460 -12.911 -7.289 1.00 96.19 114 GLN A O 1
ATOM 840 N N . ASP A 1 115 ? 3.540 -11.725 -7.304 1.00 96.69 115 ASP A N 1
ATOM 841 C CA . ASP A 1 115 ? 2.604 -12.839 -7.480 1.00 96.69 115 ASP A CA 1
ATOM 842 C C . ASP A 1 115 ? 1.282 -12.310 -8.083 1.00 96.69 115 ASP A C 1
ATOM 844 O O . ASP A 1 115 ? 0.525 -11.627 -7.383 1.00 96.69 115 ASP A O 1
ATOM 848 N N . PRO A 1 116 ? 0.994 -12.580 -9.369 1.00 96.88 116 PRO A N 1
ATOM 849 C CA . PRO A 1 116 ? -0.180 -12.036 -10.046 1.00 96.88 116 PRO A CA 1
ATOM 850 C C . PRO A 1 116 ? -1.511 -12.624 -9.554 1.00 96.88 116 PRO A C 1
ATOM 852 O O . PRO A 1 116 ? -2.555 -12.036 -9.842 1.00 96.88 116 PRO A O 1
ATOM 855 N N . ASP A 1 117 ? -1.496 -13.728 -8.802 1.00 96.19 117 ASP A N 1
ATOM 856 C CA . ASP A 1 117 ? -2.707 -14.337 -8.242 1.00 96.19 117 ASP A CA 1
ATOM 857 C C . ASP A 1 117 ? -3.137 -13.673 -6.917 1.00 96.19 117 ASP A C 1
ATOM 859 O O . ASP A 1 117 ? -4.235 -13.929 -6.416 1.00 96.19 117 ASP A O 1
ATOM 863 N N . VAL A 1 118 ? -2.312 -12.773 -6.360 1.00 95.62 118 VAL A N 1
ATOM 864 C CA . VAL A 1 118 ? -2.591 -12.047 -5.111 1.00 95.62 118 VAL A CA 1
ATOM 865 C C . VAL A 1 118 ? -2.758 -10.551 -5.374 1.00 95.62 118 VAL A C 1
ATOM 867 O O . VAL A 1 118 ? -1.885 -9.883 -5.936 1.00 95.62 118 VAL A O 1
ATOM 870 N N . LEU A 1 119 ? -3.869 -9.982 -4.902 1.00 98.25 119 LEU A N 1
ATOM 871 C CA . LEU A 1 119 ? -4.113 -8.543 -4.985 1.00 98.25 119 LEU A CA 1
ATOM 872 C C . LEU A 1 119 ? -3.329 -7.780 -3.910 1.00 98.25 119 LEU A C 1
ATOM 874 O O . LEU A 1 119 ? -3.279 -8.175 -2.743 1.00 98.25 119 LEU A O 1
ATOM 878 N N . ARG A 1 120 ? -2.770 -6.624 -4.286 1.00 97.44 120 ARG A N 1
ATOM 879 C CA . ARG A 1 120 ? -2.121 -5.686 -3.355 1.00 97.44 120 ARG A CA 1
ATOM 880 C C . ARG A 1 120 ? -3.094 -5.254 -2.258 1.00 97.44 120 ARG A C 1
ATOM 882 O O . ARG A 1 120 ? -2.800 -5.414 -1.075 1.00 97.44 120 ARG A O 1
ATOM 889 N N . VAL A 1 121 ? -4.275 -4.786 -2.652 1.00 97.62 121 VAL A N 1
ATOM 890 C CA . VAL A 1 121 ? -5.437 -4.602 -1.778 1.00 97.62 121 VAL A CA 1
ATOM 891 C C . VAL A 1 121 ? -6.643 -5.270 -2.430 1.00 97.62 121 VAL A C 1
ATOM 893 O O . VAL A 1 121 ? -7.040 -4.878 -3.526 1.00 97.62 121 VAL A O 1
ATOM 896 N N . ASP A 1 122 ? -7.219 -6.254 -1.742 1.00 97.69 122 ASP A N 1
ATOM 897 C CA . ASP A 1 122 ? -8.477 -6.921 -2.085 1.00 97.69 122 ASP A CA 1
ATOM 898 C C . ASP A 1 122 ? -9.646 -6.227 -1.352 1.00 97.69 122 ASP A C 1
ATOM 900 O O . ASP A 1 122 ? -9.769 -6.343 -0.122 1.00 97.69 122 ASP A O 1
ATOM 904 N N . PRO A 1 123 ? -10.493 -5.455 -2.062 1.00 95.44 123 PRO A N 1
ATOM 905 C CA . PRO A 1 123 ? -11.587 -4.714 -1.447 1.00 95.44 123 PRO A CA 1
ATOM 906 C C . PRO A 1 123 ? -12.566 -5.626 -0.698 1.00 95.44 123 PRO A C 1
ATOM 908 O O . PRO A 1 123 ? -13.153 -6.544 -1.259 1.00 95.44 123 PRO A O 1
ATOM 911 N N . GLY A 1 124 ? -12.787 -5.334 0.584 1.00 93.31 124 GLY A N 1
ATOM 912 C CA . GLY A 1 124 ? -13.679 -6.117 1.445 1.00 93.31 124 GLY A CA 1
ATOM 913 C C . GLY A 1 124 ? -13.031 -7.350 2.084 1.00 93.31 124 GLY A C 1
ATOM 914 O O . GLY A 1 124 ? -13.582 -7.871 3.052 1.00 93.31 124 GLY A O 1
ATOM 915 N N . ASN A 1 125 ? -11.835 -7.757 1.643 1.00 94.00 125 ASN A N 1
ATOM 916 C CA . ASN A 1 125 ? -11.111 -8.914 2.173 1.00 94.00 125 ASN A CA 1
ATOM 917 C C . ASN A 1 125 ? -9.693 -8.520 2.636 1.00 94.00 125 ASN A C 1
ATOM 919 O O . ASN A 1 125 ? -8.690 -8.938 2.049 1.00 94.00 125 ASN A O 1
ATOM 923 N N . PRO A 1 126 ? -9.550 -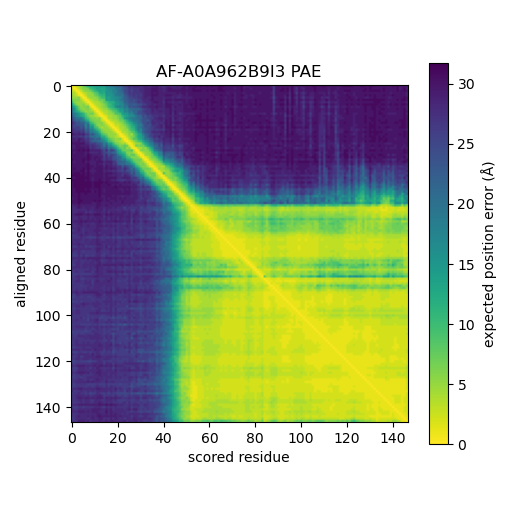7.754 3.735 1.00 89.88 126 PRO A N 1
ATOM 924 C CA . PRO A 1 126 ? -8.242 -7.272 4.188 1.00 89.88 126 PRO A CA 1
ATOM 925 C C . PRO A 1 126 ? -7.261 -8.417 4.484 1.00 89.88 126 PRO A C 1
ATOM 927 O O . PRO A 1 126 ? -6.075 -8.298 4.202 1.00 89.88 126 PRO A O 1
ATOM 930 N N . LYS A 1 127 ? -7.754 -9.567 4.966 1.00 89.44 127 LYS A N 1
ATOM 931 C CA . LYS A 1 127 ? -6.932 -10.760 5.236 1.00 89.44 127 LYS A CA 1
ATOM 932 C C . LYS A 1 127 ? -6.296 -11.378 3.980 1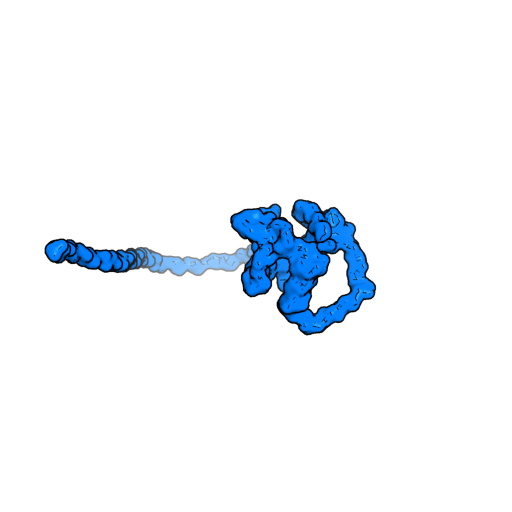.00 89.44 127 LYS A C 1
ATOM 934 O O . LYS A 1 127 ? -5.271 -12.036 4.102 1.00 89.44 127 LYS A O 1
ATOM 939 N N . GLN A 1 128 ? -6.895 -11.168 2.806 1.00 92.81 128 GLN A N 1
ATOM 940 C CA . GLN A 1 128 ? -6.387 -11.644 1.512 1.00 92.81 128 GLN A CA 1
ATOM 941 C C . GLN A 1 128 ? -5.513 -10.597 0.807 1.00 92.81 128 GLN A C 1
ATOM 943 O O . GLN A 1 128 ? -4.862 -10.894 -0.188 1.00 92.81 128 GLN A O 1
ATOM 948 N N . SER A 1 129 ? -5.451 -9.373 1.338 1.00 96.25 129 SER A N 1
ATOM 949 C CA . SER A 1 129 ? -4.677 -8.281 0.751 1.00 96.25 129 SER A CA 1
ATOM 950 C C . SER A 1 129 ? -3.191 -8.437 1.053 1.00 96.25 129 SER A C 1
ATOM 952 O O . SER A 1 129 ? -2.801 -8.492 2.223 1.00 96.25 129 SER A O 1
ATOM 954 N N . LEU A 1 130 ? -2.344 -8.421 0.020 1.00 96.56 130 LEU A N 1
ATOM 955 C CA . LEU A 1 130 ? -0.895 -8.502 0.202 1.00 96.56 130 LEU A CA 1
ATOM 956 C C . LEU A 1 130 ? -0.356 -7.344 1.051 1.00 96.56 130 LEU A C 1
ATOM 958 O O . LEU A 1 130 ? 0.563 -7.559 1.832 1.00 96.56 130 LEU A O 1
ATOM 962 N N . LEU A 1 131 ? -0.941 -6.143 0.964 1.00 95.50 131 LEU A N 1
ATOM 963 C CA . LEU A 1 131 ? -0.548 -5.000 1.792 1.00 95.50 131 LEU A CA 1
ATOM 964 C C . LEU A 1 131 ? -0.624 -5.335 3.28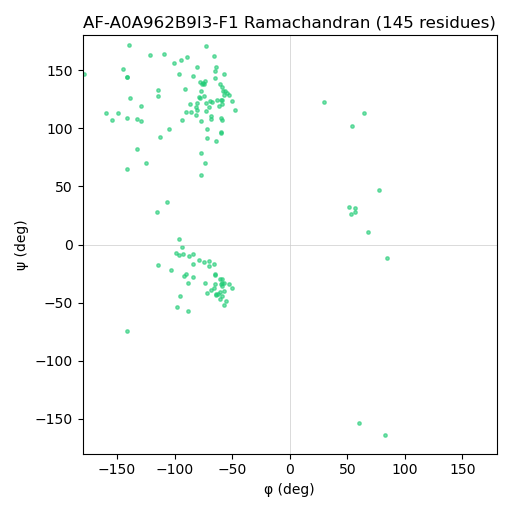7 1.00 95.50 131 LEU A C 1
ATOM 966 O O . LEU A 1 131 ? 0.347 -5.113 4.004 1.00 95.50 131 LEU A O 1
ATOM 970 N N . LEU A 1 132 ? -1.737 -5.922 3.751 1.00 94.19 132 LEU A N 1
ATOM 971 C CA . LEU A 1 132 ? -1.876 -6.303 5.158 1.00 94.19 132 LEU A CA 1
ATOM 972 C C . LEU A 1 132 ? -0.859 -7.383 5.532 1.00 94.19 132 LEU A C 1
ATOM 974 O O . LEU A 1 132 ? -0.235 -7.294 6.585 1.00 94.19 132 LEU A O 1
ATOM 978 N N . GLN A 1 133 ? -0.658 -8.374 4.660 1.00 95.38 133 GLN A N 1
ATOM 979 C CA . GLN A 1 133 ? 0.330 -9.425 4.901 1.00 95.38 133 GLN A CA 1
ATOM 980 C C . GLN A 1 133 ? 1.735 -8.841 5.065 1.00 95.38 133 GLN A C 1
ATOM 982 O O . GLN A 1 133 ? 2.460 -9.208 5.983 1.00 95.38 133 GLN A O 1
ATOM 987 N N . LYS A 1 134 ? 2.105 -7.895 4.199 1.00 94.19 134 LYS A N 1
ATOM 988 C CA . LYS A 1 134 ? 3.420 -7.260 4.200 1.00 94.19 134 LYS A CA 1
ATOM 989 C C . LYS A 1 134 ? 3.674 -6.419 5.444 1.00 94.19 134 LYS A C 1
ATOM 991 O O . LYS A 1 134 ? 4.794 -6.448 5.922 1.00 94.19 134 LYS A O 1
ATOM 996 N N . VAL A 1 135 ? 2.687 -5.709 5.986 1.00 92.88 135 VAL A N 1
ATOM 997 C CA . VAL A 1 135 ? 2.909 -4.846 7.167 1.00 92.88 135 VAL A CA 1
ATOM 998 C C . VAL A 1 135 ? 2.685 -5.568 8.499 1.00 92.88 135 VAL A C 1
ATOM 1000 O O . VAL A 1 135 ? 3.259 -5.185 9.517 1.00 92.88 135 VAL A O 1
ATOM 1003 N N . ASN A 1 136 ? 1.872 -6.628 8.512 1.00 93.12 136 ASN A N 1
ATOM 1004 C CA . ASN A 1 136 ? 1.393 -7.255 9.747 1.00 93.12 136 ASN A CA 1
ATOM 1005 C C . ASN A 1 136 ? 1.904 -8.686 9.970 1.00 93.12 136 ASN A C 1
ATOM 1007 O O . ASN A 1 136 ? 1.795 -9.187 11.086 1.00 93.12 136 ASN A O 1
ATOM 1011 N N . CYS A 1 137 ? 2.415 -9.368 8.942 1.00 93.88 137 CYS A N 1
ATOM 1012 C CA . CYS A 1 137 ? 2.779 -10.782 9.031 1.00 93.88 137 CYS A CA 1
ATOM 1013 C C . CYS A 1 137 ? 4.278 -11.000 8.889 1.00 93.88 137 CYS A C 1
ATOM 1015 O O . CYS A 1 137 ? 4.902 -10.494 7.962 1.00 93.88 137 CYS A O 1
ATOM 1017 N N . ASN A 1 138 ? 4.852 -11.812 9.778 1.00 94.31 138 ASN A N 1
ATOM 1018 C CA . ASN A 1 138 ? 6.268 -12.181 9.734 1.00 94.31 138 ASN A CA 1
ATOM 1019 C C . ASN A 1 138 ? 6.613 -12.992 8.482 1.00 94.31 138 ASN A C 1
ATOM 1021 O O . ASN A 1 138 ? 7.756 -12.989 8.035 1.00 94.31 138 ASN A O 1
ATOM 1025 N N . ARG A 1 139 ? 5.623 -13.692 7.920 1.00 93.81 139 ARG A N 1
ATOM 1026 C CA . ARG A 1 139 ? 5.762 -14.528 6.729 1.00 93.81 139 ARG A CA 1
ATOM 1027 C C . ARG A 1 139 ? 4.630 -14.234 5.751 1.00 93.81 139 ARG A C 1
ATOM 1029 O O . ARG A 1 139 ? 3.631 -14.943 5.779 1.00 93.81 139 ARG A O 1
ATOM 1036 N N . PRO A 1 140 ? 4.722 -13.185 4.921 1.00 94.62 140 PRO A N 1
ATOM 1037 C CA . PRO A 1 140 ? 3.735 -12.952 3.871 1.00 94.62 140 PRO A CA 1
ATOM 1038 C C . PRO A 1 140 ? 3.785 -14.069 2.814 1.00 94.62 140 PRO A C 1
ATOM 1040 O O . PRO A 1 140 ? 4.770 -14.797 2.712 1.00 94.62 140 PRO A O 1
ATOM 1043 N N . SER A 1 141 ? 2.731 -14.194 2.003 1.00 93.88 141 SER A N 1
ATOM 1044 C CA . SER A 1 141 ? 2.648 -15.212 0.935 1.00 93.88 141 SER A CA 1
ATOM 1045 C C . SER A 1 141 ? 3.768 -15.114 -0.110 1.00 93.88 141 SER A C 1
ATOM 1047 O O . SER A 1 141 ? 4.180 -16.125 -0.671 1.00 93.88 141 SER A O 1
ATOM 1049 N N . VAL A 1 142 ? 4.291 -13.908 -0.344 1.00 94.44 142 VAL A N 1
ATOM 1050 C CA . VAL A 1 142 ? 5.411 -13.650 -1.252 1.00 94.44 142 VAL A CA 1
ATOM 1051 C C . VAL A 1 142 ? 6.337 -12.584 -0.675 1.00 94.44 142 VAL A C 1
ATOM 1053 O O . VAL A 1 142 ? 5.867 -11.629 -0.054 1.00 94.44 142 VAL A O 1
ATOM 1056 N N . GLY A 1 143 ? 7.648 -12.720 -0.907 1.00 93.19 143 GLY A N 1
ATOM 1057 C CA . GLY A 1 143 ? 8.711 -11.829 -0.422 1.00 93.19 143 GLY A CA 1
ATOM 1058 C C . GLY A 1 143 ? 8.786 -11.743 1.108 1.00 93.19 143 GLY A C 1
ATOM 1059 O O . GLY A 1 143 ? 8.348 -12.648 1.801 1.00 93.19 143 GLY A O 1
ATOM 1060 N N . GLU A 1 144 ? 9.288 -10.623 1.632 1.00 92.94 144 GLU A N 1
ATOM 1061 C CA . GLU A 1 144 ? 9.470 -10.416 3.083 1.00 92.94 144 GLU A CA 1
ATOM 1062 C C . GLU A 1 144 ? 8.493 -9.388 3.674 1.00 92.94 144 GLU A C 1
ATOM 1064 O O . GLU A 1 144 ? 7.884 -8.613 2.922 1.00 92.94 144 GLU A O 1
ATOM 1069 N N . ARG A 1 145 ? 8.352 -9.384 5.009 1.00 93.44 145 ARG A N 1
ATOM 1070 C CA . ARG A 1 145 ? 7.627 -8.350 5.771 1.00 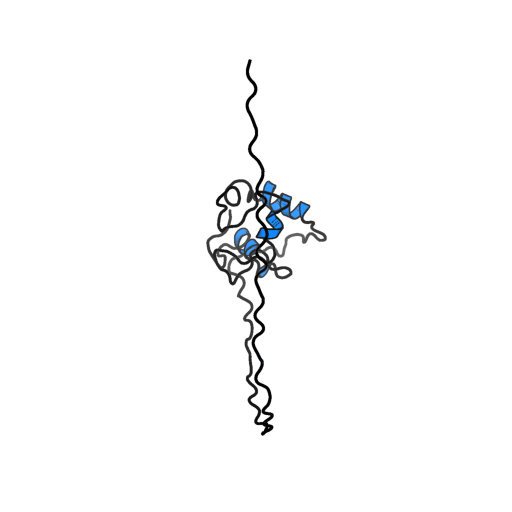93.44 145 ARG A CA 1
ATOM 1071 C C . ARG A 1 145 ? 8.255 -6.972 5.510 1.00 93.44 145 ARG A C 1
ATOM 1073 O O . ARG A 1 145 ? 9.477 -6.838 5.494 1.00 93.44 145 ARG A O 1
ATOM 1080 N N . MET A 1 146 ? 7.421 -5.963 5.280 1.00 91.62 146 MET A N 1
ATOM 1081 C CA . MET A 1 146 ? 7.836 -4.565 5.168 1.00 91.62 146 MET A CA 1
ATOM 1082 C C . MET A 1 146 ? 8.130 -3.993 6.566 1.00 91.62 146 MET A C 1
ATOM 1084 O O . MET A 1 146 ? 7.397 -4.325 7.502 1.00 91.62 146 MET A O 1
ATOM 1088 N N . PRO A 1 147 ? 9.210 -3.202 6.710 1.00 84.75 147 PRO A N 1
ATOM 1089 C CA . PRO A 1 147 ? 9.633 -2.626 7.984 1.00 84.75 147 PRO A CA 1
ATOM 1090 C C . PRO A 1 147 ? 8.709 -1.511 8.482 1.00 84.75 147 PRO A C 1
ATOM 1092 O O . PRO A 1 147 ? 7.998 -0.908 7.646 1.00 84.75 147 PRO A O 1
#

Foldseek 3Di:
DDDDDDDDDDDDDDDDDDDDDDDDDDDDDDDDDDDDDPPPPPPPPPPPPQDPAFDDCVPPDDDPPDDLVNVLCCCCVVQVVQVPAQDDDDHPQVQHPVDSVCNCVSAEPAATSQGRVQGCDDPPCRSRHQVSCQATGCDGPGDGRRD

Secondary structure (DSSP, 8-state):
-----------PPP-------PPPPP---------------------PPPPS-B---TTS---SS--HHHHHHIIIIIS-TTTTTS-SSS-GGG---S-TTTHHHHHBTPBPSS-TTSBSB-TT-GGG-HHHHHHHBSS-SSS----